Protein AF-A0A941GT57-F1 (afdb_monomer_lite)

Secondary structure (DSSP, 8-state):
--HHHHHH----S-SS-HHHHHHHTT----PPPSS-PPPPHHHHHHHHHHHHHHHHHHHHHHTT-

Foldseek 3Di:
DDPCCVPPVDDDPDPDDPVVVCVVVVNDPPDDDPDDPDDDVVVVVVVVVVVVVVCVVCVVVVVVD

Sequence (65 aa):
MSYIYNKYGIIYKSKQSYYQLFCEAGITWHKGIKKNPKPNPTLVKTVNDEIHNFLEKYQAEIHSY

Organism: NCBI:txid1521640

pLDDT: mean 79.01, std 10.91, range [51.5, 96.0]

Structure (mmCIF, N/CA/C/O backbone):
data_AF-A0A941GT57-F1
#
_entry.id   AF-A0A941GT57-F1
#
loop_
_atom_site.group_PDB
_atom_site.id
_atom_site.type_symbol
_atom_site.label_atom_id
_atom_site.label_alt_id
_atom_site.label_comp_id
_atom_site.label_asym_id
_atom_site.label_entity_id
_atom_site.label_seq_id
_atom_site.pdbx_PDB_ins_code
_atom_site.Cartn_x
_atom_site.Cartn_y
_atom_site.Cartn_z
_atom_site.occupancy
_atom_site.B_iso_or_equiv
_atom_site.auth_seq_id
_atom_site.auth_comp_id
_atom_site.auth_asym_id
_atom_site.auth_atom_id
_atom_site.pdbx_PDB_model_num
ATOM 1 N N . MET A 1 1 ? 28.097 -9.121 -15.818 1.00 55.38 1 MET A N 1
ATOM 2 C CA . MET A 1 1 ? 27.130 -9.359 -14.722 1.00 55.38 1 MET A CA 1
ATOM 3 C C . MET A 1 1 ? 26.874 -8.056 -13.988 1.00 55.38 1 MET A C 1
ATOM 5 O O . MET A 1 1 ? 27.825 -7.311 -13.794 1.00 55.38 1 MET A O 1
ATOM 9 N N . SER A 1 2 ? 25.612 -7.722 -13.690 1.00 70.62 2 SER A N 1
ATOM 10 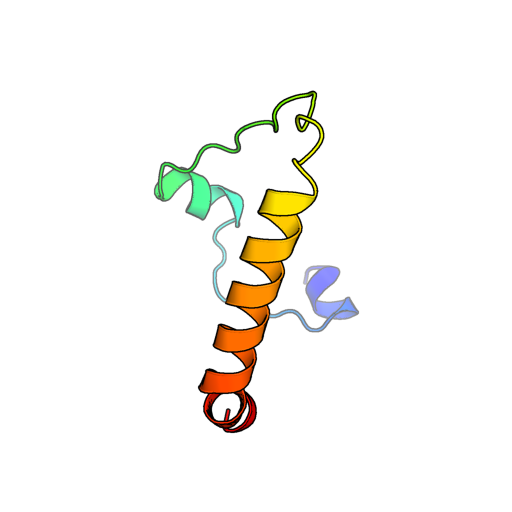C CA . SER A 1 2 ? 25.249 -6.401 -13.152 1.00 70.62 2 SER A CA 1
ATOM 11 C C . SER A 1 2 ? 25.667 -6.254 -11.683 1.00 70.62 2 SER A C 1
ATOM 13 O O . SER A 1 2 ? 25.674 -7.224 -10.926 1.00 70.62 2 SER A O 1
ATOM 15 N N . TYR A 1 3 ? 26.008 -5.031 -11.271 1.00 71.19 3 TYR A N 1
ATOM 16 C CA . TYR A 1 3 ? 26.419 -4.688 -9.899 1.00 71.19 3 TYR A CA 1
ATOM 17 C C . TYR A 1 3 ? 25.435 -5.190 -8.828 1.00 71.19 3 TYR A C 1
ATOM 19 O O . TYR A 1 3 ? 25.840 -5.626 -7.754 1.00 71.19 3 TYR A O 1
ATOM 27 N N . ILE A 1 4 ? 24.141 -5.173 -9.149 1.00 72.69 4 ILE A N 1
ATOM 28 C CA . ILE A 1 4 ? 23.054 -5.531 -8.236 1.00 72.69 4 ILE A CA 1
ATOM 29 C C . ILE A 1 4 ? 23.064 -7.032 -7.911 1.00 72.69 4 ILE A C 1
ATOM 31 O O . ILE A 1 4 ? 22.904 -7.402 -6.750 1.00 72.69 4 ILE A O 1
ATOM 35 N N . TYR A 1 5 ? 23.321 -7.887 -8.905 1.00 76.25 5 TYR A N 1
ATOM 36 C CA . TYR A 1 5 ? 23.439 -9.334 -8.704 1.00 76.25 5 TYR A CA 1
ATOM 37 C C . TYR A 1 5 ? 24.602 -9.667 -7.762 1.00 76.25 5 TYR A C 1
ATOM 39 O O . TYR A 1 5 ? 24.426 -10.385 -6.784 1.00 76.25 5 TYR A O 1
ATOM 47 N N . ASN A 1 6 ? 25.775 -9.078 -8.010 1.00 74.69 6 ASN A N 1
ATOM 48 C CA . ASN A 1 6 ? 26.973 -9.361 -7.217 1.00 74.69 6 ASN A CA 1
ATOM 49 C C . ASN A 1 6 ? 26.877 -8.825 -5.783 1.00 74.69 6 ASN A C 1
ATOM 51 O O . ASN A 1 6 ? 27.411 -9.438 -4.867 1.00 74.69 6 ASN A O 1
ATOM 55 N N . LYS A 1 7 ? 26.222 -7.675 -5.585 1.00 79.44 7 LYS A N 1
ATOM 56 C CA . LYS A 1 7 ? 26.151 -7.029 -4.270 1.00 79.44 7 LYS A CA 1
ATOM 57 C C . LYS A 1 7 ? 25.006 -7.539 -3.396 1.00 79.44 7 LYS A C 1
ATOM 59 O O . LYS A 1 7 ? 25.139 -7.528 -2.179 1.00 79.44 7 LYS A O 1
ATOM 64 N N . TYR A 1 8 ? 23.893 -7.955 -4.000 1.00 78.75 8 TYR A N 1
ATOM 65 C CA . TYR A 1 8 ? 22.660 -8.270 -3.270 1.00 78.75 8 TYR A CA 1
ATOM 66 C C . TYR A 1 8 ? 22.087 -9.662 -3.575 1.00 78.75 8 TYR A C 1
ATOM 68 O O . TYR A 1 8 ? 21.034 -10.001 -3.047 1.00 78.75 8 TYR A O 1
ATOM 76 N N . GLY A 1 9 ? 22.729 -10.466 -4.432 1.00 78.50 9 GLY A N 1
ATOM 77 C CA . GLY A 1 9 ? 22.248 -11.810 -4.784 1.00 78.50 9 GLY A CA 1
ATOM 78 C C . GLY A 1 9 ? 20.916 -11.822 -5.543 1.00 78.50 9 GLY A C 1
ATOM 79 O O . GLY A 1 9 ? 20.232 -12.841 -5.583 1.00 78.50 9 GLY A O 1
ATOM 80 N N . ILE A 1 10 ? 20.510 -10.691 -6.129 1.00 73.12 10 ILE A N 1
ATOM 81 C CA . ILE A 1 10 ? 19.208 -10.562 -6.791 1.00 73.12 10 ILE A CA 1
ATOM 82 C C . ILE A 1 10 ? 19.252 -11.248 -8.159 1.00 73.12 10 ILE A C 1
ATOM 84 O O . ILE A 1 10 ? 19.944 -10.791 -9.070 1.00 73.12 10 ILE A O 1
ATOM 88 N N . ILE A 1 11 ? 18.460 -12.311 -8.316 1.00 73.44 11 ILE A N 1
ATOM 89 C CA . ILE A 1 11 ? 18.234 -13.006 -9.589 1.00 73.44 11 ILE A CA 1
ATOM 90 C C . ILE A 1 11 ? 16.974 -12.427 -10.244 1.00 73.44 11 ILE A C 1
ATOM 92 O O . ILE A 1 11 ? 15.865 -12.594 -9.737 1.00 73.44 11 ILE A O 1
ATOM 96 N N . TYR A 1 12 ? 17.123 -11.751 -11.384 1.00 68.88 12 TYR A N 1
ATOM 97 C CA . TYR A 1 12 ? 15.975 -11.258 -12.149 1.00 68.88 12 TYR A CA 1
ATOM 98 C C . TYR A 1 12 ? 15.258 -12.425 -12.848 1.00 68.88 12 TYR A C 1
ATOM 100 O O . TYR A 1 12 ? 15.869 -13.133 -13.646 1.00 68.88 12 TYR A O 1
ATOM 108 N N . LYS A 1 13 ? 13.957 -12.613 -12.578 1.00 70.69 13 LYS A N 1
ATOM 109 C CA . LYS A 1 13 ? 13.132 -13.664 -13.213 1.00 70.69 13 LYS A CA 1
ATOM 110 C C . LYS A 1 13 ? 12.758 -13.364 -14.671 1.00 70.69 13 LYS A C 1
ATOM 112 O O . LYS A 1 13 ? 12.436 -14.282 -15.415 1.00 70.69 13 LYS A O 1
ATOM 117 N N . SER A 1 14 ? 12.804 -12.097 -15.085 1.00 72.75 14 SER A N 1
ATOM 118 C CA . SER A 1 14 ? 12.558 -11.660 -16.464 1.00 72.75 14 SER A CA 1
ATOM 119 C C . SER A 1 14 ? 13.596 -10.616 -16.866 1.00 72.75 14 SER A C 1
ATOM 121 O O . SER A 1 14 ? 14.047 -9.825 -16.038 1.00 72.75 14 SER A O 1
ATOM 123 N N . LYS A 1 15 ? 13.974 -10.618 -18.149 1.00 72.19 15 LYS A N 1
ATOM 124 C CA . LYS A 1 15 ? 14.813 -9.570 -18.756 1.00 72.19 15 LYS A CA 1
ATOM 125 C C . LYS A 1 15 ? 14.021 -8.296 -19.056 1.00 72.19 15 LYS A C 1
ATOM 127 O O . LYS A 1 15 ? 14.622 -7.289 -19.420 1.00 72.19 15 LYS A O 1
ATOM 132 N N . GLN A 1 16 ? 12.692 -8.348 -18.949 1.00 71.38 16 GLN A N 1
ATOM 133 C CA . GLN A 1 16 ? 11.843 -7.180 -19.135 1.00 71.38 16 GLN A CA 1
ATOM 134 C C . GLN A 1 16 ? 12.138 -6.158 -18.045 1.00 71.38 16 GLN A C 1
ATOM 136 O O . GLN A 1 16 ? 12.256 -6.482 -16.861 1.00 71.38 16 GLN A O 1
ATOM 141 N N . SER A 1 17 ? 12.245 -4.903 -18.464 1.00 73.69 17 SER A N 1
ATOM 142 C CA . SER A 1 17 ? 12.332 -3.800 -17.523 1.00 73.69 17 SER A CA 1
ATOM 143 C C . SER A 1 17 ? 11.054 -3.755 -16.690 1.00 73.69 17 SER A C 1
ATOM 145 O O . SER A 1 17 ? 9.952 -3.865 -17.226 1.00 73.69 17 SER A O 1
ATOM 147 N N . TYR A 1 18 ? 11.201 -3.526 -15.388 1.00 73.56 18 TYR A N 1
ATOM 148 C CA . TYR A 1 18 ? 10.096 -3.245 -14.469 1.00 73.56 18 TYR A CA 1
ATOM 149 C C . TYR A 1 18 ? 9.096 -2.225 -15.052 1.00 73.56 18 TYR A C 1
ATOM 151 O O . TYR A 1 18 ? 7.889 -2.422 -14.973 1.00 73.56 18 TYR A O 1
ATOM 159 N N . TYR A 1 19 ? 9.589 -1.186 -15.732 1.00 76.44 19 TYR A N 1
ATOM 160 C CA . TYR A 1 19 ? 8.753 -0.157 -16.358 1.00 76.44 19 TYR A CA 1
ATOM 161 C C . TYR A 1 19 ? 7.999 -0.639 -17.602 1.00 76.44 19 TYR A C 1
ATOM 163 O O . TYR A 1 19 ? 6.943 -0.100 -17.926 1.00 76.44 19 TYR A O 1
ATOM 171 N N . GLN A 1 20 ? 8.522 -1.652 -18.293 1.00 77.00 20 GLN A N 1
ATOM 172 C CA . GLN A 1 20 ? 7.879 -2.221 -19.472 1.00 77.00 20 GLN A CA 1
ATOM 173 C C . GLN A 1 20 ? 6.610 -2.981 -19.078 1.00 77.00 20 GLN A C 1
ATOM 175 O O . GLN A 1 20 ? 5.577 -2.784 -19.702 1.00 77.00 20 GLN A O 1
ATOM 180 N N . LEU A 1 21 ? 6.656 -3.737 -17.977 1.00 79.69 21 LEU A N 1
ATOM 181 C CA . LEU A 1 21 ? 5.482 -4.416 -17.417 1.00 79.69 21 LEU A CA 1
ATOM 182 C C . LEU A 1 21 ? 4.377 -3.427 -17.021 1.00 79.69 21 LEU A C 1
ATOM 184 O O . LEU A 1 21 ? 3.203 -3.662 -17.283 1.00 79.69 21 LEU A O 1
ATOM 188 N N . PHE A 1 22 ? 4.752 -2.299 -16.415 1.00 79.25 22 PHE A N 1
ATOM 189 C CA . PHE A 1 22 ? 3.803 -1.245 -16.043 1.00 79.25 22 PHE A CA 1
ATOM 190 C C . PHE A 1 22 ? 3.159 -0.611 -17.280 1.00 79.25 22 PHE A C 1
ATOM 192 O O . PHE A 1 22 ? 1.951 -0.392 -17.301 1.00 79.25 22 PHE A O 1
ATOM 199 N N . CYS A 1 23 ? 3.952 -0.372 -18.326 1.00 80.25 23 CYS A N 1
ATOM 200 C CA . CYS A 1 23 ? 3.460 0.151 -19.595 1.00 80.25 23 CYS A CA 1
ATOM 201 C C . CYS A 1 23 ? 2.512 -0.835 -20.299 1.00 80.25 23 CYS A C 1
ATOM 203 O O . CYS A 1 23 ? 1.428 -0.434 -20.712 1.00 80.25 23 CYS A O 1
ATOM 205 N N . GLU A 1 24 ? 2.878 -2.119 -20.371 1.00 84.62 24 GLU A N 1
ATOM 206 C CA . GLU A 1 24 ? 2.050 -3.193 -20.943 1.00 84.62 24 GLU A CA 1
ATOM 207 C C . GLU A 1 24 ? 0.723 -3.364 -20.185 1.00 84.62 24 GLU A C 1
ATOM 209 O O . GLU A 1 24 ? -0.316 -3.591 -20.800 1.00 84.62 24 GLU A O 1
ATOM 214 N N . ALA A 1 25 ? 0.729 -3.180 -18.862 1.00 84.12 25 ALA A N 1
ATOM 215 C CA . ALA A 1 25 ? -0.472 -3.212 -18.028 1.00 84.12 25 ALA A CA 1
ATOM 216 C C . ALA A 1 25 ? -1.344 -1.941 -18.135 1.00 84.12 25 ALA A C 1
ATOM 218 O O . ALA A 1 25 ? -2.364 -1.843 -17.454 1.00 84.12 25 ALA A O 1
ATOM 219 N N . GLY A 1 26 ? -0.947 -0.946 -18.938 1.00 80.75 26 GLY A N 1
ATOM 220 C CA . GLY A 1 26 ? -1.638 0.344 -19.037 1.00 80.75 26 GLY A CA 1
ATOM 221 C C . GLY A 1 26 ? -1.514 1.212 -17.779 1.00 80.75 26 GLY A C 1
ATOM 222 O O . GLY A 1 26 ? -2.245 2.189 -17.624 1.00 80.75 26 GLY A O 1
ATOM 223 N N . ILE A 1 27 ? -0.593 0.876 -16.871 1.00 77.00 27 ILE A N 1
ATOM 224 C CA . ILE A 1 27 ? -0.362 1.604 -15.625 1.00 77.00 27 ILE A CA 1
ATOM 225 C C . ILE A 1 27 ? 0.616 2.743 -15.908 1.00 77.00 27 ILE A C 1
ATOM 227 O O . ILE A 1 27 ? 1.829 2.553 -16.016 1.00 77.00 27 ILE A O 1
ATOM 231 N N . THR A 1 28 ? 0.100 3.965 -15.987 1.00 70.12 28 THR A N 1
ATOM 232 C CA . THR A 1 28 ? 0.940 5.164 -16.025 1.00 70.12 28 THR A CA 1
ATOM 233 C C . THR A 1 28 ? 1.356 5.568 -14.615 1.00 70.12 28 THR A C 1
ATOM 235 O O . THR A 1 28 ? 0.524 5.618 -13.708 1.00 70.12 28 THR A O 1
ATOM 238 N N . TRP A 1 29 ? 2.631 5.915 -14.420 1.00 66.56 29 TRP A N 1
ATOM 239 C CA . TRP A 1 29 ? 3.099 6.486 -13.156 1.00 66.56 29 TRP A CA 1
ATOM 240 C C . TRP A 1 29 ? 2.445 7.857 -12.922 1.00 66.56 29 TRP A C 1
ATOM 242 O O . TRP A 1 29 ? 2.898 8.880 -13.442 1.00 66.56 29 TRP A O 1
ATOM 252 N N . HIS A 1 30 ? 1.366 7.895 -12.139 1.00 66.62 30 HIS A N 1
ATOM 253 C CA . HIS A 1 30 ? 0.762 9.150 -11.710 1.00 66.62 30 HIS A CA 1
ATOM 254 C C . HIS A 1 30 ? 1.686 9.840 -10.707 1.00 66.62 30 HIS A C 1
ATOM 256 O O . HIS A 1 30 ? 1.920 9.361 -9.598 1.00 66.62 30 HIS A O 1
ATOM 262 N N . LYS A 1 31 ? 2.213 11.002 -11.098 1.00 68.06 31 LYS A N 1
ATOM 263 C CA . LYS A 1 31 ? 2.927 11.897 -10.188 1.00 68.06 31 LYS A CA 1
ATOM 264 C C . LYS A 1 31 ? 1.962 12.270 -9.059 1.00 68.06 31 LYS A C 1
ATOM 266 O O . LYS A 1 31 ? 0.914 12.853 -9.325 1.00 68.06 31 LYS A O 1
ATOM 271 N N . GLY A 1 32 ? 2.295 11.881 -7.829 1.00 67.69 32 GLY A N 1
ATOM 272 C CA . GLY A 1 32 ? 1.429 12.078 -6.666 1.00 67.69 32 GLY A CA 1
ATOM 273 C C . GLY A 1 32 ? 0.936 13.522 -6.527 1.00 67.69 32 GLY A C 1
ATOM 274 O O . GLY A 1 32 ? 1.607 14.478 -6.926 1.00 67.69 32 GLY A O 1
ATOM 275 N N . ILE A 1 33 ? -0.256 13.681 -5.954 1.00 65.19 33 ILE A N 1
ATOM 276 C CA . ILE A 1 33 ? -0.867 14.989 -5.705 1.00 65.19 33 ILE A CA 1
ATOM 277 C C . ILE A 1 33 ? 0.046 15.779 -4.749 1.00 65.19 33 ILE A C 1
ATOM 279 O O . IL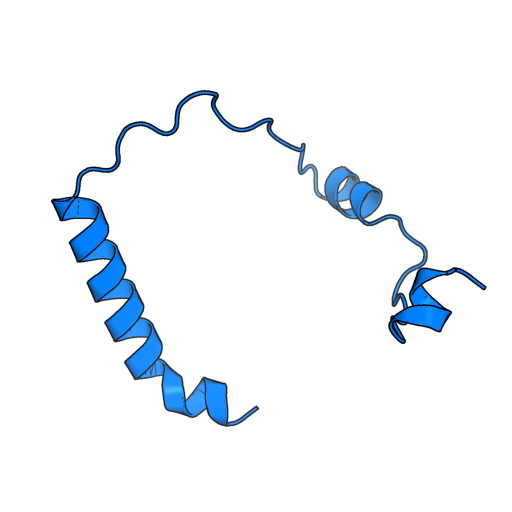E A 1 33 ? 0.411 15.290 -3.682 1.00 65.19 33 ILE A O 1
ATOM 283 N N . LYS A 1 34 ? 0.415 17.017 -5.120 1.00 65.00 34 LYS A N 1
ATOM 284 C CA . LYS A 1 34 ? 1.402 17.877 -4.419 1.00 65.00 34 LYS A CA 1
ATOM 285 C C . LYS A 1 34 ? 1.094 18.120 -2.932 1.00 65.00 34 LYS A C 1
ATOM 287 O O . LYS A 1 34 ? 1.984 18.478 -2.166 1.00 65.00 34 LYS A O 1
ATOM 292 N N . LYS A 1 35 ? -0.162 17.957 -2.525 1.00 63.56 35 LYS A N 1
ATOM 293 C CA . LYS A 1 35 ? -0.601 18.009 -1.133 1.00 63.56 35 LYS A CA 1
ATOM 294 C C . LYS A 1 35 ? -1.432 16.769 -0.856 1.00 63.56 35 LYS A C 1
ATOM 296 O O . LYS A 1 35 ? -2.533 16.653 -1.382 1.00 63.56 35 LYS A O 1
ATOM 301 N N . ASN A 1 36 ? -0.921 15.898 0.007 1.00 64.38 36 ASN A N 1
ATOM 302 C CA . ASN A 1 36 ? -1.773 14.969 0.731 1.00 64.38 36 ASN A CA 1
ATOM 303 C C . ASN A 1 36 ? -2.670 15.827 1.650 1.00 64.38 36 ASN A C 1
ATOM 305 O O . ASN A 1 36 ? -2.117 16.539 2.500 1.00 64.38 36 ASN A O 1
ATOM 309 N N . PRO A 1 37 ? -4.002 15.888 1.459 1.00 69.00 37 PRO A N 1
ATOM 310 C CA . PRO A 1 37 ? -4.870 16.585 2.400 1.00 69.00 37 PRO A CA 1
ATOM 311 C C . PRO A 1 37 ? -4.623 16.018 3.800 1.00 69.00 37 PRO A C 1
ATOM 313 O O . P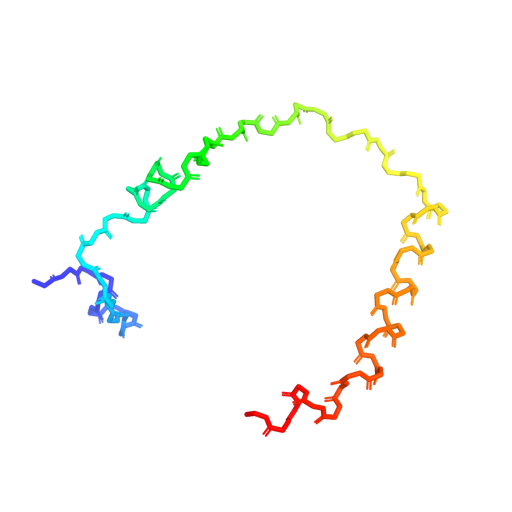RO A 1 37 ? -4.392 14.818 3.947 1.00 69.00 37 PRO A O 1
ATOM 316 N N . LYS A 1 38 ? -4.590 16.888 4.820 1.00 72.38 38 LYS A N 1
ATOM 317 C CA . LYS A 1 38 ? -4.340 16.447 6.197 1.00 72.38 38 LYS A CA 1
ATOM 318 C C . LYS A 1 38 ? -5.352 15.347 6.521 1.00 72.38 38 LYS A C 1
ATOM 320 O O . LYS A 1 38 ? -6.551 15.616 6.420 1.00 72.38 38 LYS A O 1
ATOM 325 N N . PRO A 1 39 ? -4.895 14.129 6.842 1.00 72.31 39 PRO A N 1
ATOM 326 C CA . PRO A 1 39 ? -5.812 13.036 7.072 1.00 72.31 39 PRO A CA 1
ATOM 327 C C . PRO A 1 39 ? -6.699 13.367 8.273 1.00 72.31 39 PRO A C 1
ATOM 329 O O . PRO A 1 39 ? -6.228 13.928 9.265 1.00 72.31 39 PRO A O 1
ATOM 332 N N . ASN A 1 40 ? -7.987 13.040 8.171 1.00 85.44 40 ASN A N 1
ATOM 333 C CA . ASN A 1 40 ? -8.900 13.169 9.296 1.00 85.44 40 ASN A CA 1
ATOM 334 C C . ASN A 1 40 ? -8.479 12.149 10.375 1.00 85.44 40 ASN A C 1
ATOM 336 O O . ASN A 1 40 ? -8.530 10.947 10.100 1.00 85.44 40 ASN A O 1
ATOM 340 N N . PRO A 1 41 ? -8.052 12.585 11.576 1.00 87.75 41 PRO A N 1
ATOM 341 C CA . PRO A 1 41 ? -7.502 11.686 12.589 1.00 87.75 41 PRO A CA 1
ATOM 342 C C . PRO A 1 41 ? -8.498 10.615 13.044 1.00 87.75 41 PRO A C 1
ATOM 344 O O . PRO A 1 41 ? -8.077 9.511 13.381 1.00 87.75 41 PRO A O 1
ATOM 347 N N . THR A 1 42 ? -9.804 10.899 13.018 1.00 88.00 42 THR A N 1
ATOM 348 C CA . THR A 1 42 ? -10.822 9.904 13.380 1.00 88.00 42 THR A CA 1
ATOM 349 C C . THR A 1 42 ? -10.924 8.805 12.328 1.00 88.00 42 THR A C 1
ATOM 351 O O . THR A 1 42 ? -10.905 7.633 12.685 1.00 88.00 42 THR A O 1
ATOM 354 N N . LEU A 1 43 ? -10.936 9.173 11.043 1.00 86.56 43 LEU A N 1
ATOM 355 C CA . LEU A 1 43 ? -11.001 8.225 9.928 1.00 86.56 43 LEU A CA 1
ATOM 356 C C . LEU A 1 43 ? -9.735 7.364 9.826 1.00 86.56 43 LEU A C 1
ATOM 358 O O . LEU A 1 43 ? -9.809 6.179 9.527 1.00 86.56 43 LEU A O 1
ATOM 362 N N . VAL A 1 44 ? -8.559 7.940 10.093 1.00 88.25 44 VAL A N 1
ATOM 363 C CA . VAL A 1 44 ? -7.313 7.156 10.129 1.00 88.25 44 VAL A CA 1
ATOM 364 C C . VAL A 1 44 ? -7.346 6.134 11.252 1.00 88.25 44 VAL A C 1
ATOM 366 O O . VAL A 1 44 ? -6.940 4.996 11.045 1.00 88.25 44 VAL A O 1
ATOM 369 N N . LYS A 1 45 ? -7.840 6.520 12.432 1.00 92.94 45 LYS A N 1
ATOM 370 C CA . LYS A 1 45 ? -7.932 5.601 13.561 1.00 92.94 45 LYS A CA 1
ATOM 371 C C . LYS A 1 45 ? -8.850 4.418 13.247 1.00 92.94 45 LYS A C 1
ATOM 373 O O . LYS A 1 45 ? -8.426 3.288 13.436 1.00 92.94 45 LYS A O 1
ATOM 378 N N . THR A 1 46 ? -10.039 4.667 12.694 1.00 93.81 46 THR A N 1
ATOM 379 C CA . THR A 1 46 ? -10.975 3.584 12.346 1.00 93.81 46 THR A CA 1
ATOM 380 C C .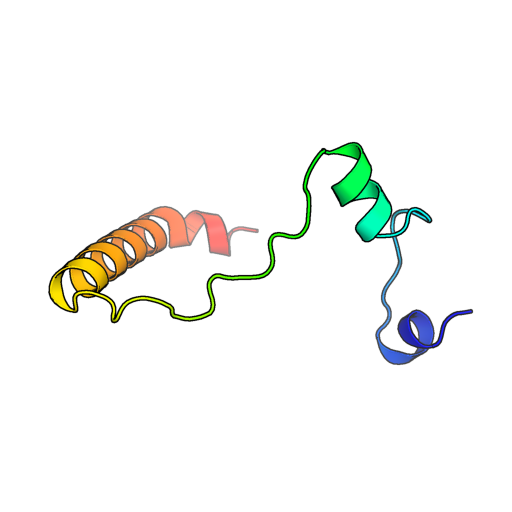 THR A 1 46 ? -10.378 2.618 11.328 1.00 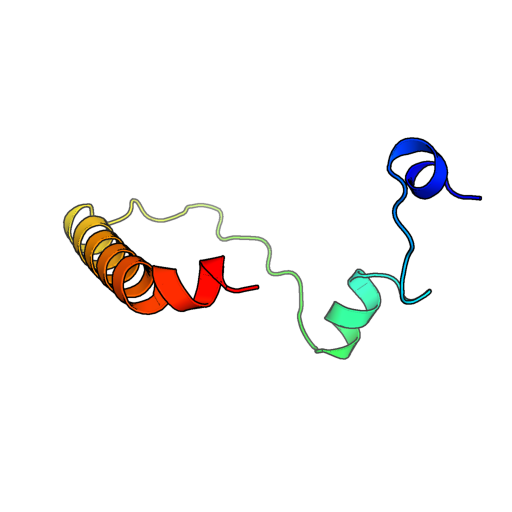93.81 46 THR A C 1
ATOM 382 O O . THR A 1 46 ? -10.444 1.412 11.525 1.00 93.81 46 THR A O 1
ATOM 385 N N . VAL A 1 47 ? -9.729 3.137 10.280 1.00 93.19 47 VAL A N 1
ATOM 386 C CA . VAL A 1 47 ? -9.078 2.295 9.263 1.00 93.19 47 VAL A CA 1
ATOM 387 C C . VAL A 1 47 ? -7.930 1.483 9.869 1.00 93.19 47 VAL A C 1
ATOM 389 O O . VAL A 1 47 ? -7.774 0.307 9.554 1.00 93.19 47 VAL A O 1
ATOM 392 N N . ASN A 1 48 ? -7.135 2.078 10.760 1.00 94.88 48 ASN A N 1
ATOM 393 C CA . ASN A 1 48 ? -6.055 1.361 11.436 1.00 94.88 48 ASN A CA 1
ATOM 394 C C . ASN A 1 48 ? -6.589 0.233 12.329 1.00 94.88 48 ASN A C 1
ATOM 396 O O . ASN A 1 48 ? -6.021 -0.856 12.320 1.00 94.88 48 ASN A O 1
ATOM 400 N N . ASP A 1 49 ? -7.677 0.479 13.060 1.00 96.00 49 ASP A N 1
ATOM 401 C CA . ASP A 1 49 ? -8.322 -0.525 13.910 1.00 96.00 49 ASP A CA 1
ATOM 402 C C . ASP A 1 49 ? -8.887 -1.685 13.057 1.00 96.00 49 ASP A C 1
ATOM 404 O O . ASP A 1 49 ? -8.717 -2.857 13.393 1.00 96.00 49 ASP A O 1
ATOM 408 N N . GLU A 1 50 ? -9.496 -1.383 11.903 1.00 95.81 50 GLU A N 1
ATOM 409 C CA . GLU A 1 50 ? -9.969 -2.389 10.939 1.00 95.81 50 GLU A CA 1
ATOM 410 C C . GLU A 1 50 ? -8.825 -3.243 10.376 1.00 95.81 50 GLU A C 1
ATOM 412 O O . GLU A 1 50 ? -8.930 -4.472 10.329 1.00 95.81 50 GLU A O 1
ATOM 417 N N . ILE A 1 51 ? -7.717 -2.605 9.982 1.00 94.50 51 ILE A N 1
ATOM 418 C CA . ILE A 1 51 ? -6.519 -3.297 9.490 1.00 94.50 51 ILE A CA 1
ATOM 419 C C . ILE A 1 51 ? -5.940 -4.19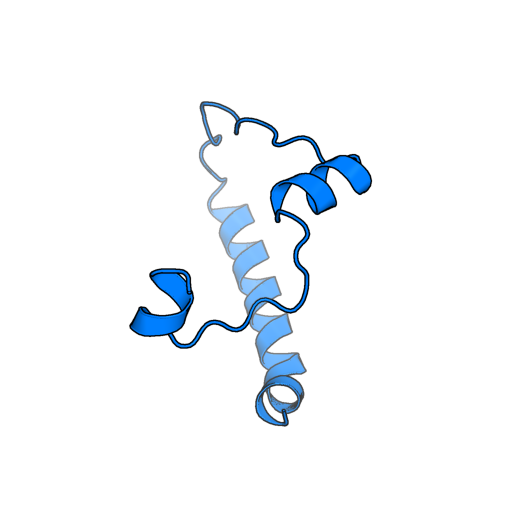7 10.583 1.00 94.50 51 ILE A C 1
ATOM 421 O O . ILE A 1 51 ? -5.583 -5.339 10.298 1.00 94.50 51 ILE A O 1
ATOM 425 N N . HIS A 1 52 ? -5.869 -3.717 11.825 1.00 95.75 52 HIS A N 1
ATOM 426 C CA . HIS A 1 52 ? -5.365 -4.501 12.949 1.00 95.75 52 HIS A CA 1
ATOM 427 C C . HIS A 1 52 ? -6.194 -5.772 13.160 1.00 95.75 52 HIS A C 1
ATOM 429 O O . HIS A 1 52 ? -5.642 -6.870 13.178 1.00 95.75 52 HIS A O 1
ATOM 435 N N . ASN A 1 53 ? -7.521 -5.636 13.211 1.00 95.81 53 ASN A N 1
ATOM 436 C CA . ASN A 1 53 ? -8.433 -6.771 13.359 1.00 95.81 53 ASN A CA 1
ATOM 437 C C . ASN A 1 53 ? -8.297 -7.781 12.210 1.00 95.81 53 ASN A C 1
ATOM 439 O O . ASN A 1 53 ? -8.354 -8.993 12.423 1.00 95.81 53 ASN A O 1
ATOM 443 N N . PHE A 1 54 ? -8.120 -7.294 10.978 1.00 95.44 54 PHE A N 1
ATOM 444 C CA . PHE A 1 54 ? -7.881 -8.159 9.826 1.00 95.44 54 PHE A CA 1
ATOM 445 C C . PHE A 1 54 ? -6.572 -8.941 9.989 1.00 95.44 54 PHE A C 1
ATOM 447 O O . PHE A 1 54 ? -6.556 -10.155 9.805 1.00 95.44 54 PHE A O 1
ATOM 454 N N . LEU A 1 55 ? -5.483 -8.268 10.364 1.00 93.00 55 LEU A N 1
ATOM 455 C CA . LEU A 1 55 ? -4.179 -8.906 10.534 1.00 93.00 55 LEU A CA 1
ATOM 456 C C . LEU A 1 55 ? -4.190 -9.955 11.647 1.00 93.00 55 LEU A C 1
ATOM 458 O O . LEU A 1 55 ? -3.681 -11.049 11.428 1.00 93.00 55 LEU A O 1
ATOM 462 N N . GLU A 1 56 ? -4.816 -9.668 12.790 1.00 93.94 56 GLU A N 1
ATOM 463 C CA . GLU A 1 56 ? -4.967 -10.643 13.877 1.00 93.94 56 GLU A CA 1
ATOM 464 C C . GLU A 1 56 ? -5.737 -11.882 13.419 1.00 93.94 56 GLU A C 1
ATOM 466 O O . GLU A 1 56 ? -5.327 -13.013 13.689 1.00 93.94 56 GLU A O 1
ATOM 471 N N . LYS A 1 57 ? -6.822 -11.685 12.663 1.00 94.38 57 LYS A N 1
ATOM 472 C CA . LYS A 1 57 ? -7.643 -12.786 12.152 1.00 94.38 57 LYS A CA 1
ATOM 473 C C . LYS A 1 57 ? -6.848 -13.752 11.268 1.00 94.38 57 LYS A C 1
ATOM 475 O O . LYS A 1 57 ? -7.045 -14.958 11.377 1.00 94.38 57 LYS A O 1
ATOM 480 N N . TYR A 1 58 ? -5.974 -13.239 10.403 1.00 93.56 58 TYR A N 1
ATOM 481 C CA . TYR A 1 58 ? -5.203 -14.054 9.452 1.00 93.56 58 TYR A CA 1
ATOM 482 C C . TYR A 1 58 ? -3.760 -14.322 9.904 1.00 93.56 58 TYR A C 1
ATOM 484 O O . TYR A 1 58 ? -2.974 -14.902 9.155 1.00 93.56 58 TYR A O 1
ATOM 492 N N . GLN A 1 59 ? -3.394 -13.948 11.135 1.00 89.62 59 GLN A N 1
ATOM 493 C CA . GLN A 1 59 ? -2.028 -14.075 11.647 1.00 89.62 59 GLN A CA 1
ATOM 494 C C . GLN A 1 59 ? -1.514 -15.521 11.573 1.00 89.62 59 GLN A C 1
ATOM 496 O O . GLN A 1 59 ? -0.375 -15.758 11.174 1.00 89.62 59 GLN A O 1
ATOM 501 N N . ALA A 1 60 ? -2.358 -16.499 11.906 1.00 86.25 60 ALA A N 1
ATOM 502 C CA . ALA A 1 60 ? -1.988 -17.914 11.872 1.00 86.25 60 ALA A CA 1
ATOM 503 C C . ALA A 1 60 ? -1.656 -18.416 10.453 1.00 86.25 60 ALA A C 1
ATOM 505 O O . ALA A 1 60 ? -0.746 -19.224 10.286 1.00 86.25 60 ALA A O 1
ATOM 506 N N . GLU A 1 61 ? -2.350 -17.915 9.429 1.00 86.81 61 GLU A N 1
ATOM 507 C CA . GLU A 1 61 ? -2.127 -18.294 8.028 1.00 86.81 61 GLU A CA 1
ATOM 508 C C . GLU A 1 61 ? -0.847 -17.657 7.468 1.00 86.81 61 GLU A C 1
ATOM 510 O O . GLU A 1 61 ? -0.105 -18.304 6.731 1.00 86.81 61 GLU A O 1
ATOM 515 N N . ILE A 1 62 ? -0.547 -16.414 7.867 1.00 79.38 62 ILE A N 1
ATOM 516 C CA . ILE A 1 62 ? 0.665 -15.689 7.449 1.00 79.38 62 ILE A CA 1
ATOM 517 C C . ILE A 1 62 ? 1.930 -16.369 7.985 1.00 79.38 62 ILE A C 1
ATOM 519 O O . ILE A 1 62 ? 2.911 -16.504 7.261 1.00 79.38 62 ILE A O 1
ATOM 523 N N . HIS A 1 63 ? 1.913 -16.803 9.246 1.00 75.69 63 HIS A N 1
ATOM 524 C CA . HIS A 1 63 ? 3.061 -17.454 9.886 1.00 75.69 63 HIS A CA 1
ATOM 525 C C . HIS A 1 63 ? 3.249 -18.922 9.472 1.00 75.69 63 HIS A C 1
ATOM 527 O O . HIS A 1 63 ? 4.254 -19.530 9.835 1.00 75.69 63 HIS A O 1
ATOM 533 N N . SER A 1 64 ? 2.292 -19.494 8.739 1.00 69.88 64 SER A N 1
ATOM 534 C CA . SER A 1 64 ? 2.339 -20.880 8.271 1.00 69.88 64 SER A CA 1
ATOM 535 C C . SER A 1 64 ? 3.086 -21.058 6.934 1.00 69.88 64 SER A C 1
ATOM 537 O O . SER A 1 64 ? 3.185 -22.197 6.473 1.00 69.88 64 SER A O 1
ATOM 539 N N . TYR A 1 65 ? 3.580 -19.977 6.311 1.00 51.50 65 TYR A N 1
ATOM 540 C CA . TYR A 1 65 ? 4.310 -19.980 5.030 1.00 51.50 65 TYR A CA 1
ATOM 541 C C . TYR A 1 65 ? 5.834 -19.906 5.174 1.00 51.50 65 TYR A C 1
ATOM 543 O O . TYR A 1 65 ? 6.321 -19.227 6.105 1.00 51.50 65 TYR A O 1
#

Radius of gyration: 19.47 Å; chains: 1; bounding box: 38×39×35 Å